Protein AF-A0A838KG99-F1 (afdb_monomer)

Radius of gyration: 13.14 Å; Cα contacts (8 Å, |Δi|>4): 18; chains: 1; bounding box: 34×20×29 Å

Sequence (52 aa):
MGSIFGTDGVRGLANRDLTAELALDLSVAAAHVLGEVGAFDGHRPVAVVGRD

Structure (mmCIF, N/CA/C/O backbone):
data_AF-A0A838KG99-F1
#
_entry.id   AF-A0A838KG99-F1
#
loop_
_atom_site.group_PDB
_atom_site.id
_atom_site.type_symbol
_atom_site.label_atom_id
_atom_site.label_alt_id
_atom_site.label_comp_id
_atom_site.label_asym_id
_atom_site.label_entity_id
_atom_site.label_seq_id
_atom_site.pdbx_PDB_ins_code
_atom_site.Cartn_x
_atom_site.Cartn_y
_atom_sit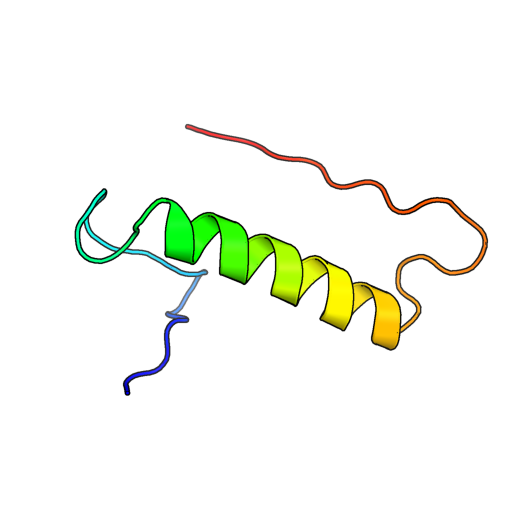e.Cartn_z
_atom_site.occupancy
_atom_site.B_iso_or_equiv
_atom_site.auth_seq_id
_atom_site.auth_comp_id
_atom_site.auth_asym_id
_atom_site.auth_atom_id
_atom_site.pdbx_PDB_model_num
ATOM 1 N N . MET A 1 1 ? -18.129 -7.991 -1.390 1.00 48.53 1 MET A N 1
ATOM 2 C CA . MET A 1 1 ? -16.738 -7.511 -1.482 1.00 48.53 1 MET A CA 1
ATOM 3 C C . MET A 1 1 ? -16.765 -6.215 -2.282 1.00 48.53 1 MET A C 1
ATOM 5 O O . MET A 1 1 ? -16.979 -6.280 -3.483 1.00 48.53 1 MET A O 1
ATOM 9 N N . GLY A 1 2 ? -16.745 -5.053 -1.623 1.00 68.00 2 GLY A N 1
ATOM 10 C CA . GLY A 1 2 ? -16.720 -3.755 -2.320 1.00 68.00 2 GLY A CA 1
ATOM 11 C C . GLY A 1 2 ? -15.325 -3.454 -2.875 1.00 68.00 2 GLY A C 1
ATOM 12 O O . GLY A 1 2 ? -14.365 -4.106 -2.467 1.00 68.00 2 GLY A O 1
ATOM 13 N N . SER A 1 3 ? -15.197 -2.494 -3.796 1.00 82.25 3 SER A N 1
ATOM 14 C CA . SER A 1 3 ? -13.875 -2.033 -4.237 1.00 82.25 3 SER A CA 1
ATOM 15 C C . SER A 1 3 ? -13.104 -1.461 -3.043 1.00 82.25 3 SER A C 1
ATOM 17 O O . SER A 1 3 ? -13.621 -0.611 -2.324 1.00 82.25 3 SER A O 1
ATOM 19 N N . ILE A 1 4 ? -11.870 -1.927 -2.824 1.00 90.31 4 ILE A N 1
ATOM 20 C CA . ILE A 1 4 ? -10.996 -1.407 -1.754 1.00 90.31 4 ILE A CA 1
ATOM 21 C C . ILE A 1 4 ? -10.439 -0.013 -2.087 1.00 90.31 4 ILE A C 1
ATOM 23 O O . ILE A 1 4 ? -10.058 0.735 -1.193 1.00 90.31 4 ILE A O 1
ATOM 27 N N . PHE A 1 5 ? -10.421 0.350 -3.371 1.00 95.81 5 PHE A N 1
ATOM 28 C CA . PHE A 1 5 ? -10.014 1.669 -3.848 1.00 95.81 5 PHE A CA 1
ATOM 29 C C . PHE A 1 5 ? -11.205 2.633 -3.909 1.00 95.81 5 PHE A C 1
ATOM 31 O O . PHE A 1 5 ? -12.293 2.256 -4.358 1.00 95.81 5 PHE A O 1
ATOM 38 N N . GLY A 1 6 ? -10.972 3.876 -3.476 1.00 94.19 6 GLY A N 1
ATOM 39 C CA . GLY A 1 6 ? -11.859 5.025 -3.673 1.00 94.19 6 GLY A CA 1
ATOM 40 C C . GLY A 1 6 ? -11.309 5.997 -4.724 1.00 94.19 6 GLY A C 1
ATOM 41 O O . GLY A 1 6 ? -10.555 5.602 -5.608 1.00 94.19 6 GLY A O 1
ATOM 42 N N . THR A 1 7 ? -11.662 7.283 -4.618 1.00 95.75 7 THR A N 1
ATOM 43 C CA . THR A 1 7 ? -11.224 8.330 -5.566 1.00 95.75 7 THR A CA 1
ATOM 44 C C . THR A 1 7 ? -9.708 8.525 -5.597 1.00 95.75 7 THR A C 1
ATOM 46 O O . THR A 1 7 ? -9.151 8.797 -6.654 1.00 95.75 7 THR A O 1
ATOM 49 N N . ASP A 1 8 ? -9.054 8.416 -4.440 1.00 93.38 8 ASP A N 1
ATOM 50 C CA . ASP A 1 8 ? -7.632 8.724 -4.278 1.00 93.38 8 ASP A CA 1
ATOM 51 C C . ASP A 1 8 ? -7.010 7.812 -3.210 1.00 93.38 8 ASP A C 1
ATOM 53 O O . ASP A 1 8 ? -6.787 8.197 -2.054 1.00 93.38 8 ASP A O 1
ATOM 57 N 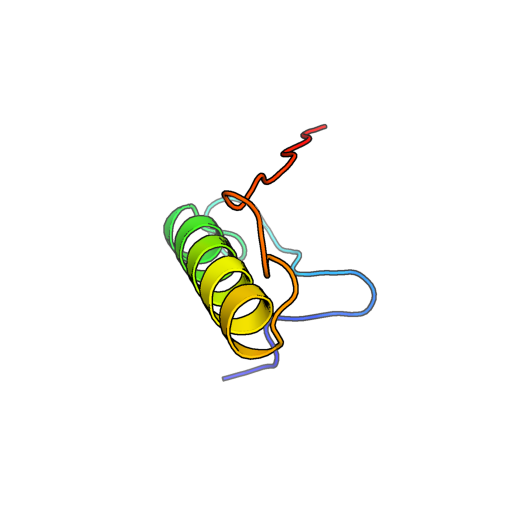N . GLY A 1 9 ? -6.846 6.545 -3.597 1.00 95.06 9 GLY A N 1
ATOM 58 C CA . GLY A 1 9 ? -6.252 5.484 -2.786 1.00 95.06 9 GLY A CA 1
ATOM 59 C C . GLY A 1 9 ? -7.247 4.661 -1.962 1.00 95.06 9 GLY A C 1
ATOM 60 O O . GLY A 1 9 ? -8.463 4.695 -2.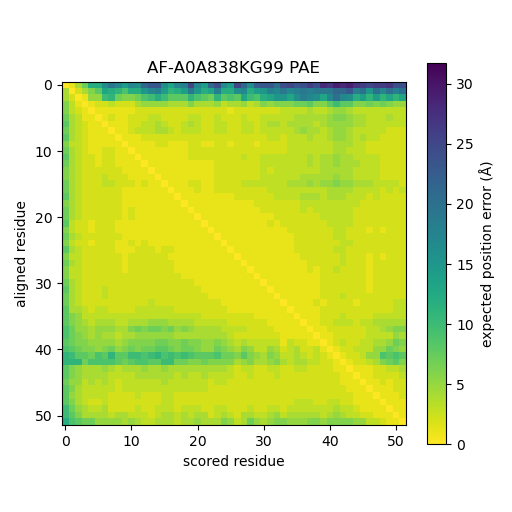168 1.00 95.06 9 GLY A O 1
ATOM 61 N N . VAL A 1 10 ? -6.692 3.887 -1.030 1.00 97.12 10 VAL A N 1
ATOM 62 C CA . VAL A 1 10 ? -7.426 3.072 -0.052 1.00 97.12 10 VAL A CA 1
ATOM 63 C C . VAL A 1 10 ? -7.495 3.863 1.252 1.00 97.12 10 VAL A C 1
ATOM 65 O O . VAL A 1 10 ? -6.462 4.240 1.803 1.00 97.12 10 VAL A O 1
ATOM 68 N N . ARG A 1 11 ? -8.705 4.157 1.738 1.00 95.06 11 ARG A N 1
ATOM 69 C CA . ARG A 1 11 ? -8.933 4.971 2.945 1.00 95.06 11 ARG A CA 1
ATOM 70 C C . ARG A 1 11 ? -9.979 4.317 3.838 1.00 95.06 11 ARG A C 1
ATOM 72 O O . ARG A 1 11 ? -10.881 3.645 3.347 1.00 95.06 11 ARG A O 1
ATOM 79 N N . GLY A 1 12 ? -9.897 4.570 5.139 1.00 95.06 12 GLY A N 1
ATOM 80 C CA . GLY A 1 12 ? -10.866 4.066 6.105 1.00 95.06 12 GLY A CA 1
ATOM 81 C C . GLY A 1 12 ? -10.435 4.326 7.545 1.00 95.06 12 GLY A C 1
ATOM 82 O O . GLY A 1 12 ? -9.350 4.861 7.778 1.00 95.06 12 GLY A O 1
ATOM 83 N N . LEU A 1 13 ? -11.274 3.966 8.521 1.00 97.25 13 LEU A N 1
ATOM 84 C CA . LEU A 1 13 ? -10.886 4.088 9.924 1.00 97.25 13 LEU A CA 1
ATOM 85 C C . LEU A 1 13 ? -9.735 3.131 10.249 1.00 97.25 13 LEU A C 1
ATOM 87 O O . LEU A 1 13 ? -9.791 1.938 9.932 1.00 97.25 13 LEU A O 1
ATOM 91 N N . ALA A 1 14 ? -8.712 3.661 10.920 1.00 97.56 14 ALA A N 1
ATOM 92 C CA . ALA A 1 14 ? -7.559 2.887 11.352 1.00 97.56 14 ALA A CA 1
ATOM 93 C C . ALA A 1 14 ? -7.983 1.729 12.265 1.00 97.56 14 ALA A C 1
ATOM 95 O O . ALA A 1 14 ? -8.822 1.891 13.152 1.00 97.56 14 ALA A O 1
ATOM 96 N N . ASN A 1 15 ? -7.378 0.562 12.045 1.00 97.25 15 ASN A N 1
ATOM 97 C CA . ASN A 1 15 ? -7.632 -0.673 12.788 1.00 97.25 15 ASN A CA 1
ATOM 98 C C . ASN A 1 15 ? -9.069 -1.223 12.673 1.00 97.25 15 ASN A C 1
ATOM 100 O O . ASN A 1 15 ? -9.472 -2.070 13.469 1.00 97.25 15 ASN A O 1
ATOM 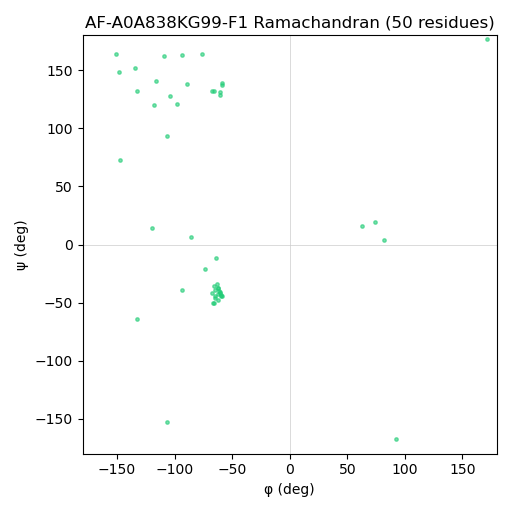104 N N . ARG A 1 16 ? -9.844 -0.757 11.686 1.00 95.81 16 ARG A N 1
ATOM 105 C CA . ARG A 1 16 ? -11.152 -1.329 11.339 1.00 95.81 16 ARG A CA 1
ATOM 106 C C . ARG A 1 16 ? -11.279 -1.544 9.841 1.00 95.81 16 ARG A C 1
ATOM 108 O O . ARG A 1 16 ? -11.370 -2.677 9.392 1.00 95.81 16 ARG A O 1
ATOM 115 N N . ASP A 1 17 ? -11.256 -0.446 9.095 1.00 95.06 17 ASP A N 1
ATOM 116 C CA . ASP A 1 17 ? -11.386 -0.459 7.641 1.00 95.06 17 ASP A CA 1
ATOM 117 C C . ASP A 1 17 ? -9.981 -0.492 7.005 1.00 95.06 17 ASP A C 1
ATOM 119 O O . ASP A 1 17 ? -9.745 -1.225 6.051 1.00 95.06 17 ASP A O 1
ATOM 123 N N . LEU A 1 18 ? -9.029 0.255 7.586 1.00 95.75 18 LEU A N 1
ATOM 124 C CA . LEU A 1 18 ? -7.606 0.233 7.240 1.00 95.75 18 LEU A CA 1
ATOM 125 C C . LEU A 1 18 ? -6.818 -0.492 8.342 1.00 95.75 18 LEU A C 1
ATOM 127 O O . LEU A 1 18 ? -6.442 0.105 9.356 1.00 95.75 18 LEU A O 1
ATOM 131 N N . THR A 1 19 ? -6.614 -1.797 8.169 1.00 97.12 19 THR A N 1
ATOM 132 C CA . THR A 1 19 ? -5.871 -2.651 9.109 1.00 97.12 19 THR A CA 1
ATOM 133 C C . THR A 1 19 ? -4.393 -2.764 8.722 1.00 97.12 19 THR A C 1
ATOM 135 O O . THR A 1 19 ? -4.007 -2.477 7.589 1.00 97.12 19 THR A O 1
ATOM 138 N N . ALA A 1 20 ? -3.551 -3.203 9.664 1.00 98.00 20 ALA A N 1
ATOM 139 C CA . ALA A 1 20 ? -2.137 -3.469 9.385 1.00 98.00 20 ALA A CA 1
ATOM 140 C C . ALA A 1 20 ? -1.950 -4.590 8.347 1.00 98.00 20 ALA A C 1
ATOM 142 O O . ALA A 1 20 ? -1.080 -4.491 7.487 1.00 98.00 20 ALA A O 1
ATOM 143 N N . GLU A 1 21 ? -2.795 -5.621 8.405 1.00 98.19 21 GLU A N 1
ATOM 144 C CA . GLU A 1 21 ? -2.821 -6.717 7.432 1.00 98.19 21 GLU A CA 1
ATOM 145 C C . GLU A 1 21 ? -3.170 -6.201 6.034 1.00 98.19 21 GLU A C 1
ATOM 147 O O . GLU A 1 21 ? -2.417 -6.430 5.095 1.00 98.19 21 GLU A O 1
ATOM 152 N N . LEU A 1 22 ? -4.219 -5.378 5.912 1.00 96.69 22 LEU A N 1
ATOM 153 C CA . LEU A 1 22 ? -4.585 -4.777 4.631 1.00 96.69 22 LEU A CA 1
ATOM 154 C C . LEU A 1 22 ? -3.459 -3.906 4.059 1.00 96.69 22 LEU A C 1
ATOM 156 O O . LEU A 1 22 ? -3.210 -3.934 2.856 1.00 96.69 22 LEU A O 1
ATOM 160 N N . ALA A 1 23 ? -2.769 -3.130 4.898 1.00 97.44 23 ALA A N 1
ATOM 161 C CA . ALA A 1 23 ? -1.644 -2.309 4.452 1.00 97.44 23 ALA A CA 1
ATOM 162 C C . ALA A 1 23 ? -0.466 -3.162 3.944 1.00 97.44 23 ALA A C 1
ATOM 164 O O . ALA A 1 23 ? 0.164 -2.811 2.940 1.00 97.44 23 ALA A O 1
ATOM 165 N N . LEU A 1 24 ? -0.181 -4.287 4.608 1.00 98.25 24 LEU A N 1
ATOM 166 C CA . LEU A 1 24 ? 0.843 -5.236 4.177 1.00 98.25 24 LEU A CA 1
ATOM 167 C C . LEU A 1 24 ? 0.460 -5.889 2.846 1.00 98.25 24 LEU A C 1
ATOM 169 O O . LEU A 1 24 ? 1.248 -5.848 1.901 1.00 98.25 24 LEU A O 1
ATOM 173 N N . ASP A 1 25 ? -0.759 -6.415 2.748 1.00 98.00 25 ASP A N 1
ATOM 174 C CA . ASP A 1 25 ? -1.257 -7.084 1.546 1.00 98.00 25 ASP A CA 1
ATOM 175 C C . ASP A 1 25 ? -1.281 -6.138 0.344 1.00 98.00 25 ASP A C 1
ATOM 177 O O . ASP A 1 25 ? -0.841 -6.501 -0.748 1.00 98.00 25 ASP A O 1
ATOM 181 N N . LEU A 1 26 ? -1.716 -4.890 0.548 1.00 97.12 26 LEU A N 1
ATOM 182 C CA . LEU A 1 26 ? -1.700 -3.861 -0.489 1.00 97.12 26 LEU A CA 1
ATOM 183 C C . LEU A 1 26 ? -0.272 -3.567 -0.972 1.00 97.12 26 LEU A C 1
ATOM 185 O O . LEU A 1 26 ? -0.049 -3.408 -2.172 1.00 97.12 26 LEU A O 1
ATOM 189 N N . SER A 1 27 ? 0.699 -3.529 -0.056 1.00 97.38 27 SER A N 1
ATOM 190 C CA . SER A 1 27 ? 2.109 -3.287 -0.386 1.00 97.38 27 SER A CA 1
ATOM 191 C C . SER A 1 27 ? 2.716 -4.443 -1.190 1.00 97.38 27 SER A C 1
ATOM 193 O O . SER A 1 27 ? 3.425 -4.209 -2.170 1.00 97.38 27 SER A O 1
ATOM 195 N N . VAL A 1 28 ? 2.411 -5.690 -0.817 1.00 97.81 28 VAL A N 1
ATOM 196 C CA . VAL A 1 28 ? 2.855 -6.891 -1.546 1.00 97.81 28 VAL A CA 1
ATOM 197 C C . VAL A 1 28 ? 2.230 -6.939 -2.938 1.00 97.81 28 VAL A C 1
ATOM 199 O O . VAL A 1 28 ? 2.939 -7.144 -3.924 1.00 97.81 28 VAL A O 1
ATOM 202 N N . ALA A 1 29 ? 0.922 -6.690 -3.035 1.00 97.31 29 ALA A N 1
ATOM 203 C CA . ALA A 1 29 ? 0.220 -6.643 -4.311 1.00 97.31 29 ALA A CA 1
ATOM 204 C C . ALA A 1 29 ? 0.813 -5.574 -5.239 1.00 97.31 29 ALA A C 1
ATOM 206 O O . ALA A 1 29 ? 1.076 -5.858 -6.406 1.00 97.31 29 ALA A O 1
ATOM 207 N N . ALA A 1 30 ? 1.096 -4.373 -4.721 1.00 96.44 30 ALA A N 1
ATOM 208 C CA . ALA A 1 30 ? 1.738 -3.314 -5.494 1.00 96.44 30 ALA A CA 1
ATOM 209 C C . ALA A 1 30 ? 3.122 -3.737 -6.012 1.00 96.44 30 ALA A C 1
ATOM 211 O O . ALA A 1 30 ? 3.426 -3.517 -7.183 1.00 96.44 30 ALA A O 1
ATOM 212 N N . ALA A 1 31 ? 3.943 -4.382 -5.177 1.00 96.62 31 ALA A N 1
ATOM 213 C CA . ALA A 1 31 ? 5.261 -4.863 -5.586 1.00 96.62 31 ALA A CA 1
ATOM 214 C C . ALA A 1 31 ? 5.181 -5.917 -6.705 1.00 96.62 31 ALA A C 1
ATOM 216 O O . ALA A 1 31 ? 5.951 -5.841 -7.662 1.00 96.62 31 ALA A O 1
ATOM 217 N N . HIS A 1 32 ? 4.242 -6.866 -6.615 1.00 96.38 32 HIS A N 1
ATOM 218 C CA . HIS A 1 32 ? 4.035 -7.873 -7.660 1.00 96.38 32 HIS A CA 1
ATOM 219 C C . HIS A 1 32 ? 3.525 -7.255 -8.961 1.00 96.38 32 HIS A C 1
ATOM 221 O O . HIS A 1 32 ? 4.142 -7.463 -10.000 1.00 96.38 32 HIS A O 1
ATOM 227 N N . VAL A 1 33 ? 2.468 -6.439 -8.908 1.00 96.94 33 VAL A N 1
ATOM 228 C CA . VAL A 1 33 ? 1.890 -5.809 -10.108 1.00 96.94 33 VAL A CA 1
ATOM 229 C C . VAL A 1 33 ? 2.917 -4.927 -10.818 1.00 96.94 33 VAL A C 1
ATOM 231 O O . VAL A 1 33 ? 3.050 -5.001 -12.036 1.00 96.94 33 VAL A O 1
ATOM 234 N N . LEU A 1 34 ? 3.684 -4.120 -10.076 1.00 96.31 34 LEU A N 1
ATOM 235 C CA . LEU A 1 34 ? 4.744 -3.288 -10.655 1.00 96.31 34 LEU A CA 1
ATOM 236 C C . LEU A 1 34 ? 5.891 -4.128 -11.239 1.00 96.31 34 LEU A C 1
ATOM 238 O O . LEU A 1 34 ? 6.447 -3.768 -12.276 1.00 96.31 34 LEU A O 1
ATOM 242 N N . GLY A 1 35 ? 6.227 -5.255 -10.608 1.00 95.69 35 GLY A N 1
ATOM 243 C CA . GLY A 1 35 ? 7.209 -6.198 -11.136 1.00 95.69 35 GLY A CA 1
ATOM 244 C C . GLY A 1 35 ? 6.758 -6.856 -12.441 1.00 95.69 35 GLY A C 1
ATOM 245 O O . GLY A 1 35 ? 7.532 -6.916 -13.390 1.00 95.69 35 GLY A O 1
ATOM 246 N N . GLU A 1 36 ? 5.501 -7.296 -12.521 1.00 95.75 36 GLU A N 1
ATOM 247 C CA . GLU A 1 36 ? 4.935 -7.953 -13.708 1.00 95.75 36 GLU A CA 1
ATOM 248 C C . GLU A 1 36 ? 4.901 -7.038 -14.938 1.00 95.75 36 GLU A C 1
ATOM 250 O O . GLU A 1 36 ? 5.101 -7.506 -16.058 1.00 95.75 36 GLU A O 1
ATOM 255 N N . VAL A 1 37 ? 4.690 -5.733 -14.745 1.00 96.44 37 VAL A N 1
ATOM 256 C CA . VAL A 1 37 ? 4.702 -4.748 -15.843 1.00 96.44 37 VAL A CA 1
ATOM 257 C C . VAL A 1 37 ? 6.105 -4.226 -16.184 1.00 96.44 37 VAL A C 1
ATOM 259 O O . VAL A 1 37 ? 6.226 -3.301 -16.984 1.00 96.44 37 VAL A O 1
ATOM 262 N N . GLY A 1 38 ? 7.161 -4.788 -15.584 1.00 94.94 38 GLY A N 1
ATOM 263 C CA . GLY A 1 38 ? 8.554 -4.425 -15.867 1.00 94.94 38 GLY A CA 1
ATOM 264 C C . GLY A 1 38 ? 8.985 -3.072 -15.292 1.00 94.94 38 GLY A C 1
ATOM 265 O O . GLY A 1 38 ? 9.985 -2.504 -15.729 1.00 94.94 38 GLY A O 1
ATOM 266 N N . ALA A 1 39 ? 8.273 -2.529 -14.294 1.00 94.25 39 ALA A N 1
ATOM 267 C CA . ALA A 1 39 ? 8.583 -1.211 -13.718 1.00 94.25 39 ALA A CA 1
ATOM 268 C C . ALA A 1 39 ? 9.954 -1.149 -13.016 1.00 94.25 39 ALA A C 1
ATOM 270 O O . ALA A 1 39 ? 10.418 -0.067 -12.651 1.00 94.25 39 ALA A O 1
ATOM 271 N N . PHE A 1 40 ? 10.589 -2.302 -12.800 1.00 91.31 40 PHE A N 1
ATOM 272 C CA . PHE A 1 40 ? 1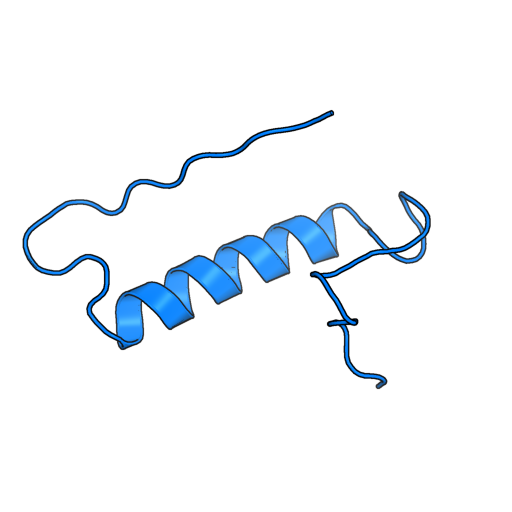1.882 -2.428 -12.135 1.00 91.31 40 PHE A CA 1
ATOM 273 C C . PHE A 1 40 ? 12.964 -3.070 -13.019 1.00 91.31 40 PHE A C 1
ATOM 275 O O . PHE A 1 40 ? 14.000 -3.488 -12.503 1.00 91.31 40 PHE A O 1
ATOM 282 N N . ASP A 1 41 ? 12.742 -3.186 -14.330 1.00 93.31 41 ASP A N 1
ATOM 283 C CA . ASP A 1 41 ? 13.677 -3.875 -15.220 1.00 93.31 41 ASP A CA 1
ATOM 284 C C . ASP A 1 41 ? 15.064 -3.216 -15.228 1.00 93.31 41 ASP A C 1
ATOM 286 O O . ASP A 1 41 ? 15.227 -2.007 -15.388 1.00 93.31 41 ASP A O 1
ATOM 290 N N . GLY A 1 42 ? 16.101 -4.039 -15.063 1.00 93.25 42 GLY A N 1
ATOM 291 C CA . GLY A 1 42 ? 17.493 -3.584 -15.084 1.00 93.25 42 GLY A CA 1
ATOM 292 C C . GLY A 1 42 ? 18.006 -2.990 -13.769 1.00 93.25 42 GLY A C 1
ATOM 293 O O . GLY A 1 42 ? 19.160 -2.561 -13.720 1.00 93.25 42 GLY A O 1
ATOM 294 N N . HIS A 1 43 ? 17.218 -2.993 -12.689 1.00 92.00 43 HIS A N 1
ATOM 295 C CA . HIS A 1 43 ? 17.678 -2.558 -11.368 1.00 92.00 43 HIS A CA 1
ATOM 296 C C . HIS A 1 43 ? 16.946 -3.251 -10.211 1.00 92.00 43 HIS A C 1
ATOM 298 O O . HIS A 1 43 ? 15.889 -3.853 -10.359 1.00 92.00 43 HIS A O 1
ATOM 304 N N . ARG A 1 44 ? 17.516 -3.175 -9.001 1.00 93.19 44 ARG A N 1
ATOM 305 C CA . ARG A 1 44 ? 16.827 -3.660 -7.799 1.00 93.19 44 ARG A CA 1
ATOM 306 C C . ARG A 1 44 ? 15.614 -2.753 -7.515 1.00 93.19 44 ARG A C 1
ATOM 308 O O . ARG A 1 44 ? 15.799 -1.535 -7.504 1.00 93.19 44 ARG A O 1
ATOM 315 N N . PRO A 1 45 ? 14.412 -3.300 -7.251 1.00 95.00 45 PRO A N 1
ATOM 316 C CA . PRO A 1 45 ? 13.249 -2.493 -6.887 1.00 95.00 45 PRO A CA 1
ATOM 317 C C . PRO A 1 45 ? 13.500 -1.658 -5.623 1.00 95.00 45 PRO A C 1
ATOM 319 O O . PRO A 1 45 ? 14.078 -2.152 -4.651 1.00 95.00 45 PRO A O 1
ATOM 322 N N . VAL A 1 46 ? 13.035 -0.407 -5.630 1.00 94.94 46 VAL A N 1
ATOM 323 C CA . VAL A 1 46 ? 13.092 0.524 -4.493 1.00 94.94 46 VAL A CA 1
ATOM 324 C C . VAL A 1 46 ? 11.715 1.159 -4.323 1.00 94.94 46 VAL A C 1
ATOM 326 O O . VAL A 1 46 ? 11.141 1.647 -5.293 1.00 94.94 46 VAL A O 1
ATOM 329 N N . ALA A 1 47 ? 11.200 1.178 -3.093 1.00 95.44 47 ALA A N 1
ATOM 330 C CA . ALA A 1 47 ? 9.951 1.848 -2.744 1.00 95.44 47 ALA A CA 1
ATOM 331 C C . ALA A 1 47 ? 10.217 2.987 -1.753 1.00 95.44 47 ALA A C 1
ATOM 333 O O . ALA A 1 47 ? 11.030 2.846 -0.838 1.0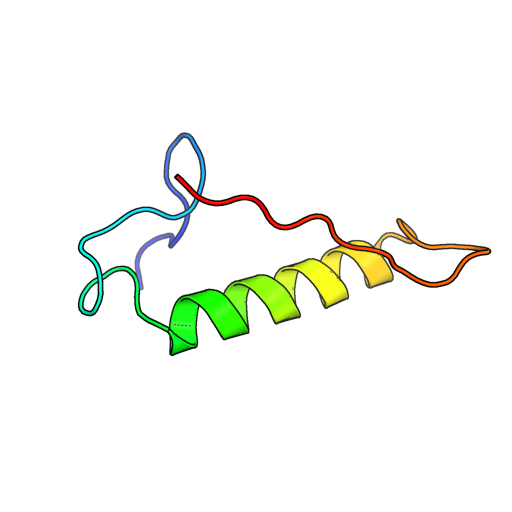0 95.44 47 ALA A O 1
ATOM 334 N N . VAL A 1 48 ? 9.513 4.105 -1.928 1.00 96.56 48 VAL A N 1
ATOM 335 C CA . VAL A 1 48 ? 9.530 5.239 -0.998 1.00 96.56 48 VAL A CA 1
ATOM 336 C C . VAL A 1 48 ? 8.232 5.217 -0.201 1.00 96.56 48 VAL A C 1
ATOM 338 O O . VAL A 1 48 ? 7.153 5.168 -0.785 1.00 96.56 48 VAL A O 1
ATOM 341 N N . VAL A 1 49 ? 8.337 5.260 1.127 1.00 96.62 49 VAL A N 1
ATOM 342 C CA . VAL A 1 49 ? 7.184 5.240 2.036 1.00 96.62 49 VAL A CA 1
ATOM 343 C C . VAL A 1 49 ? 7.166 6.537 2.836 1.00 96.62 49 VAL A C 1
ATOM 345 O O . VAL A 1 49 ? 8.123 6.846 3.543 1.00 96.62 49 VAL A O 1
ATOM 348 N N . GLY A 1 50 ? 6.077 7.291 2.702 1.00 96.38 50 GLY A N 1
ATOM 349 C CA . GLY A 1 50 ? 5.794 8.490 3.489 1.00 96.38 50 GLY A CA 1
ATOM 350 C C . GLY A 1 50 ? 4.652 8.253 4.475 1.00 96.38 50 GLY A C 1
ATOM 351 O O . GLY A 1 50 ? 3.882 7.305 4.327 1.00 96.38 50 GLY A O 1
ATOM 352 N N . ARG A 1 51 ? 4.548 9.123 5.480 1.00 95.06 51 ARG A N 1
ATOM 353 C CA . ARG A 1 51 ? 3.480 9.129 6.484 1.00 95.06 51 ARG A CA 1
ATOM 354 C C . ARG A 1 51 ? 3.218 10.570 6.935 1.00 95.06 51 ARG A C 1
ATOM 356 O O . ARG A 1 51 ? 4.158 11.366 6.942 1.00 95.06 51 ARG A O 1
ATOM 363 N N . ASP A 1 52 ? 1.974 10.867 7.296 1.00 94.69 52 ASP A N 1
ATOM 364 C CA . ASP A 1 52 ? 1.534 12.0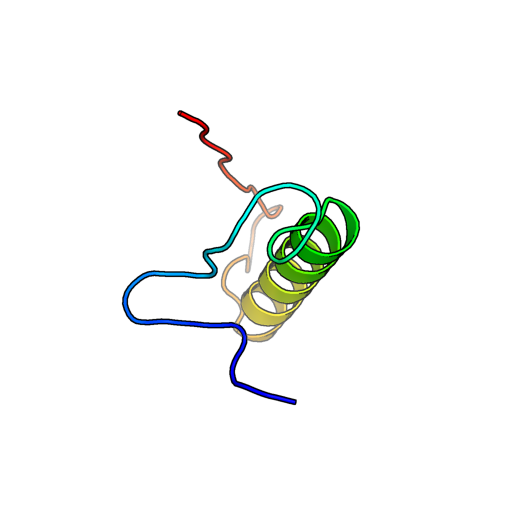76 7.997 1.00 94.69 52 ASP A CA 1
ATOM 365 C C . ASP A 1 52 ? 1.546 11.945 9.538 1.00 94.69 52 ASP A C 1
ATOM 367 O O . ASP A 1 52 ? 1.661 10.814 10.089 1.00 94.69 52 ASP A O 1
#

Sec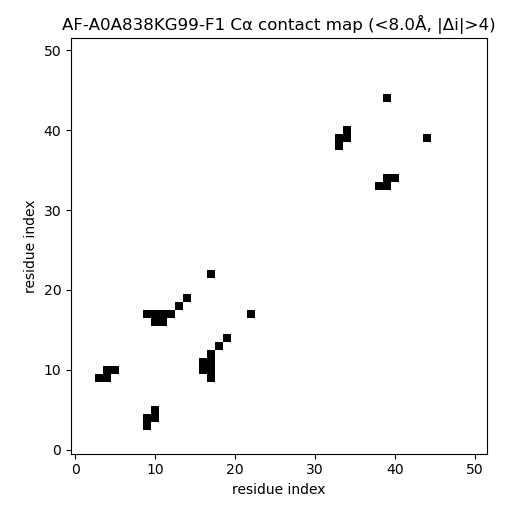ondary structure (DSSP, 8-state):
---S-BTTB----BTTTB-HHHHHHHHHHHHHHHHHTTTTTTS---------

Solvent-accessible surface area (backbone atoms only — not comparable to full-atom values): 3553 Å² total; per-residue (Å²): 135,76,79,72,61,61,98,85,50,70,81,58,55,76,77,71,70,40,32,74,66,57,55,49,52,52,50,52,52,49,54,50,58,41,52,76,74,49,77,39,70,96,53,84,80,82,85,88,86,86,83,133

Foldseek 3Di:
DDDCDDPHGGDDDECPSDDPVNVVVVVVVVVVVCVVVC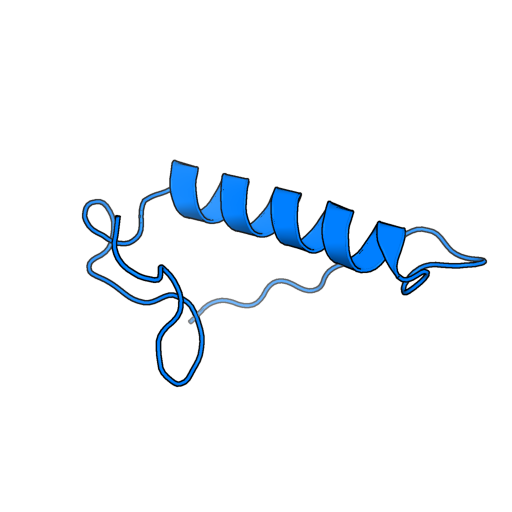VQPPHDDDDDDDDD

Mean predicted aligned error: 3.38 Å

pLDDT: mean 94.04, std 7.82, range [48.53, 98.25]